Protein AF-A0A0H5QTX7-F1 (afdb_monomer_lite)

Sequence (140 aa):
DDFHLTSAMNQEQIERRQWRMSKLSPYAANIAIHLYRCDKNQRAYIGIFHNEQMIKLPFCGNSWLCSLTSFEKYIAKVHQPCDHQRLCLLNTMGEAKASVRISEKGFIGFCVFSAFMLVGILVLCLWRARFRERTKTLAS

InterPro domains:
  IPR029033 Histidine phosphatase superfamily [G3DSA:3.40.50.1240] (1-87)
  IPR029033 Histidine phosphatase superfamily [SSF53254] (13-92)

Structure (mmCIF, N/CA/C/O backbone):
data_AF-A0A0H5QTX7-F1
#
_entry.id   AF-A0A0H5QTX7-F1
#
loop_
_atom_site.group_PDB
_atom_site.id
_atom_site.type_symbol
_atom_site.label_atom_id
_atom_site.label_alt_id
_atom_site.label_comp_id
_atom_site.label_asym_id
_atom_site.label_entity_id
_atom_site.label_seq_id
_atom_site.pdbx_PDB_ins_code
_atom_site.Cartn_x
_atom_site.Cartn_y
_atom_site.Cartn_z
_atom_site.occupancy
_atom_site.B_iso_or_equiv
_atom_site.auth_seq_id
_atom_site.auth_comp_id
_atom_site.auth_asym_id
_atom_site.auth_atom_id
_atom_site.pdbx_PDB_model_num
ATOM 1 N N . ASP A 1 1 ? 15.957 5.238 -13.683 1.00 52.66 1 ASP A N 1
ATOM 2 C CA . ASP A 1 1 ? 16.906 4.137 -13.934 1.00 52.66 1 ASP A CA 1
ATOM 3 C C . ASP A 1 1 ? 17.256 4.180 -15.417 1.00 52.66 1 ASP A C 1
ATOM 5 O O . ASP A 1 1 ? 16.433 4.632 -16.197 1.00 52.66 1 ASP A O 1
ATOM 9 N N . ASP A 1 2 ? 18.457 3.760 -15.814 1.00 65.12 2 ASP A N 1
ATOM 10 C CA . ASP A 1 2 ? 18.878 3.735 -17.235 1.00 65.12 2 ASP A CA 1
ATOM 11 C C . ASP A 1 2 ? 18.536 2.392 -17.910 1.00 65.12 2 ASP A C 1
ATOM 13 O O . ASP A 1 2 ? 19.232 1.901 -18.802 1.00 65.12 2 ASP A O 1
ATOM 17 N N . PHE A 1 3 ? 17.482 1.721 -17.440 1.00 70.62 3 PHE A N 1
ATOM 18 C CA . PHE A 1 3 ? 17.155 0.374 -17.887 1.00 70.62 3 PHE A CA 1
ATOM 19 C C . PHE A 1 3 ? 16.268 0.400 -19.139 1.00 70.62 3 PHE A C 1
ATOM 21 O O . PHE A 1 3 ? 15.052 0.567 -19.060 1.00 70.62 3 PHE A O 1
ATOM 28 N N . HIS A 1 4 ? 16.871 0.192 -20.311 1.00 78.31 4 HIS A N 1
ATOM 29 C CA . HIS A 1 4 ? 16.151 0.162 -21.586 1.00 78.31 4 HIS A CA 1
ATOM 30 C C . HIS A 1 4 ? 15.658 -1.244 -21.942 1.00 78.31 4 HIS A C 1
ATOM 32 O O . HIS A 1 4 ? 16.439 -2.179 -22.116 1.00 78.31 4 HIS A O 1
ATOM 38 N N . LEU A 1 5 ? 14.340 -1.381 -22.104 1.00 80.12 5 LEU A N 1
ATOM 39 C CA . LEU A 1 5 ? 13.710 -2.604 -22.596 1.00 80.12 5 LEU A CA 1
ATOM 40 C C . LEU A 1 5 ? 13.882 -2.694 -24.118 1.00 80.12 5 LEU A C 1
ATOM 42 O O . LEU A 1 5 ? 13.168 -2.026 -24.861 1.00 80.12 5 LEU A O 1
ATOM 46 N N . THR A 1 6 ? 14.814 -3.524 -24.585 1.00 85.31 6 THR A N 1
ATOM 47 C CA . THR A 1 6 ? 15.031 -3.781 -26.018 1.00 85.31 6 THR A CA 1
ATOM 48 C C . THR A 1 6 ? 14.743 -5.242 -26.366 1.00 85.31 6 THR A C 1
ATOM 50 O O . THR A 1 6 ? 14.764 -6.127 -25.507 1.00 85.31 6 THR A O 1
ATOM 53 N N . SER A 1 7 ? 14.464 -5.517 -27.642 1.00 83.25 7 SER A N 1
ATOM 54 C CA . SER A 1 7 ? 14.262 -6.885 -28.142 1.00 83.25 7 SER A CA 1
ATOM 55 C C . SER A 1 7 ? 15.548 -7.722 -28.152 1.00 83.25 7 SER A C 1
ATOM 57 O O . SER A 1 7 ? 15.473 -8.943 -28.218 1.00 83.25 7 SER A O 1
ATOM 59 N N . ALA A 1 8 ? 16.716 -7.080 -28.059 1.00 90.06 8 ALA A N 1
ATOM 60 C CA . ALA A 1 8 ? 18.034 -7.711 -28.130 1.00 90.06 8 ALA A CA 1
ATOM 61 C C . ALA A 1 8 ? 18.615 -8.109 -26.757 1.00 90.06 8 ALA A C 1
ATOM 63 O O . ALA A 1 8 ? 19.806 -8.395 -26.648 1.00 90.06 8 ALA A O 1
ATOM 64 N N . MET A 1 9 ? 17.812 -8.085 -25.690 1.00 87.81 9 MET A N 1
ATOM 65 C CA . MET A 1 9 ? 18.304 -8.357 -24.338 1.00 87.81 9 MET A CA 1
ATOM 66 C C . MET A 1 9 ? 18.657 -9.829 -24.138 1.00 87.81 9 MET A C 1
ATOM 68 O O . MET A 1 9 ? 17.894 -10.720 -24.507 1.00 87.81 9 MET A O 1
ATOM 72 N N . ASN A 1 10 ? 19.788 -10.077 -23.479 1.00 90.88 10 ASN A N 1
ATOM 73 C CA . ASN A 1 10 ? 20.191 -11.424 -23.091 1.00 90.88 10 ASN A CA 1
ATOM 74 C C . ASN A 1 10 ? 19.465 -11.892 -21.809 1.00 90.88 10 ASN A C 1
ATOM 76 O O . ASN A 1 10 ? 18.813 -11.108 -21.111 1.00 90.88 10 ASN A O 1
ATOM 80 N N . GLN A 1 11 ? 19.590 -13.181 -21.483 1.00 89.44 11 GLN A N 1
ATOM 81 C CA . GLN A 1 11 ? 18.891 -13.790 -20.345 1.00 89.44 11 GLN A CA 1
ATOM 82 C C . GLN A 1 11 ? 19.255 -13.140 -18.998 1.00 89.44 11 GLN A C 1
ATOM 84 O O . GLN A 1 11 ? 18.377 -12.837 -18.195 1.00 89.44 11 GLN A O 1
ATOM 89 N N . GLU A 1 12 ? 20.533 -12.834 -18.774 1.00 90.06 12 GLU A N 1
ATOM 90 C CA . GLU A 1 12 ? 21.011 -12.214 -17.531 1.00 90.06 12 GLU A CA 1
ATOM 91 C C . GLU A 1 12 ? 20.449 -10.788 -17.349 1.00 90.06 12 GLU A C 1
ATOM 93 O O . GLU A 1 12 ? 20.091 -10.361 -16.250 1.00 90.06 12 GLU A O 1
ATOM 98 N N . GLN A 1 13 ? 20.330 -10.027 -18.441 1.00 87.38 13 GLN A N 1
ATOM 99 C CA . GLN A 1 13 ? 19.677 -8.718 -18.448 1.00 87.38 13 GLN A CA 1
ATOM 100 C C . GLN A 1 13 ? 18.168 -8.841 -18.216 1.00 87.38 13 GLN A C 1
ATOM 102 O O . GLN A 1 13 ? 17.586 -7.985 -17.551 1.00 87.38 13 GLN A O 1
ATOM 107 N N . ILE A 1 14 ? 17.518 -9.884 -18.743 1.00 86.56 14 ILE A N 1
ATOM 108 C CA . ILE A 1 14 ? 16.100 -10.166 -18.479 1.00 86.56 14 ILE A CA 1
ATOM 109 C C . ILE A 1 14 ? 15.865 -10.446 -16.990 1.00 86.56 14 ILE A C 1
ATOM 111 O O . ILE A 1 14 ? 14.907 -9.936 -16.407 1.00 86.56 14 ILE A O 1
ATOM 115 N N . GLU A 1 15 ? 16.748 -11.217 -16.363 1.00 87.00 15 GLU A N 1
ATOM 116 C CA . GLU A 1 15 ? 16.613 -11.637 -14.968 1.00 87.00 15 GLU A CA 1
ATOM 117 C C . GLU A 1 15 ? 16.894 -10.518 -13.962 1.00 87.00 15 GLU A C 1
ATOM 119 O O . GLU A 1 15 ? 16.225 -10.452 -12.930 1.00 87.00 15 GLU A O 1
ATOM 124 N N . ARG A 1 16 ? 17.806 -9.589 -14.279 1.00 87.75 16 ARG A N 1
ATOM 125 C CA . ARG A 1 16 ? 18.151 -8.442 -13.414 1.00 87.75 16 ARG A CA 1
ATOM 126 C C . ARG A 1 16 ? 17.095 -7.327 -13.371 1.00 87.75 16 ARG A C 1
ATOM 128 O O . ARG A 1 16 ? 17.236 -6.377 -12.597 1.00 87.75 16 ARG A O 1
ATOM 135 N N . ARG A 1 17 ? 16.022 -7.440 -14.162 1.00 85.69 17 ARG A N 1
ATOM 136 C CA . ARG A 1 17 ? 14.896 -6.492 -14.180 1.00 85.69 17 ARG A CA 1
ATOM 137 C C . ARG A 1 17 ? 14.235 -6.399 -12.810 1.00 85.69 17 ARG A C 1
ATOM 139 O O . ARG A 1 17 ? 13.657 -7.375 -12.333 1.00 85.69 17 ARG A O 1
ATOM 146 N N . GLN A 1 18 ? 14.232 -5.201 -12.231 1.00 85.25 18 GLN A N 1
ATOM 147 C CA . GLN A 1 18 ? 13.470 -4.927 -11.009 1.00 85.25 18 GLN A CA 1
ATOM 148 C C . GLN A 1 18 ? 11.961 -4.931 -11.288 1.00 85.25 18 GLN A C 1
ATOM 150 O O . GLN A 1 18 ? 11.174 -5.432 -10.489 1.00 85.25 18 GLN A O 1
ATOM 155 N N . TRP A 1 19 ? 11.557 -4.434 -12.462 1.00 86.69 19 TRP A N 1
ATOM 156 C CA . TRP A 1 19 ? 10.160 -4.380 -12.876 1.00 86.69 19 TRP A CA 1
ATOM 157 C C . TRP A 1 19 ? 9.791 -5.549 -13.794 1.00 86.69 19 TRP A C 1
ATOM 159 O O . TRP A 1 19 ? 10.314 -5.687 -14.902 1.00 86.69 19 TRP A O 1
ATOM 169 N N . ARG A 1 20 ? 8.872 -6.408 -13.337 1.00 88.00 20 ARG A N 1
ATOM 170 C CA . ARG A 1 20 ? 8.422 -7.606 -14.066 1.00 88.00 20 ARG A CA 1
ATOM 171 C C . ARG A 1 20 ? 6.898 -7.658 -14.115 1.00 88.00 20 ARG A C 1
ATOM 173 O O . ARG A 1 20 ? 6.264 -8.134 -13.176 1.00 88.00 20 ARG A O 1
ATOM 180 N N . MET A 1 21 ? 6.319 -7.226 -15.237 1.00 88.44 21 MET A N 1
ATOM 181 C CA . MET A 1 21 ? 4.860 -7.161 -15.417 1.00 88.44 21 MET A CA 1
ATOM 182 C C . MET A 1 21 ? 4.162 -8.507 -15.219 1.00 88.44 21 MET A C 1
ATOM 184 O O . MET A 1 21 ? 3.113 -8.548 -14.593 1.00 88.44 21 MET A O 1
ATOM 188 N N . SER A 1 22 ? 4.771 -9.614 -15.653 1.00 89.12 22 SER A N 1
ATOM 189 C CA . SER A 1 22 ? 4.207 -10.958 -15.456 1.00 89.12 22 SER A CA 1
ATOM 190 C C . SER A 1 22 ? 4.074 -11.372 -13.989 1.00 89.12 22 SER A C 1
ATOM 192 O O . SER A 1 22 ? 3.290 -12.262 -13.682 1.00 89.12 22 SER A O 1
ATOM 194 N N . LYS A 1 23 ? 4.828 -10.739 -13.081 1.00 89.94 23 LYS A N 1
ATOM 195 C CA . LYS A 1 23 ? 4.678 -10.921 -11.634 1.00 89.94 23 LYS A CA 1
ATOM 196 C C . LYS A 1 23 ? 3.731 -9.886 -11.042 1.00 89.94 23 LYS A C 1
ATOM 198 O O . LYS A 1 23 ? 2.898 -10.241 -10.222 1.00 89.94 23 LYS A O 1
ATOM 203 N N . LEU A 1 24 ? 3.860 -8.625 -11.453 1.00 91.56 24 LEU A N 1
ATOM 204 C CA . LEU A 1 24 ? 3.107 -7.516 -10.871 1.00 91.56 24 LEU A CA 1
ATOM 205 C C . LEU A 1 24 ? 1.631 -7.497 -11.284 1.00 91.56 24 LEU A C 1
ATOM 207 O O . LEU A 1 24 ? 0.763 -7.261 -10.455 1.00 91.56 24 LEU A O 1
ATOM 211 N N . SER A 1 25 ? 1.340 -7.722 -12.559 1.00 95.31 25 SER A N 1
ATOM 212 C CA . SER A 1 25 ? -0.017 -7.666 -13.097 1.00 95.31 25 SER A CA 1
ATOM 213 C C . SER A 1 25 ? -0.246 -8.798 -14.105 1.00 95.31 25 SER A C 1
ATOM 215 O O . SER A 1 25 ? -0.432 -8.546 -15.296 1.00 95.31 25 SER A O 1
ATOM 217 N N . PRO A 1 26 ? -0.179 -10.072 -13.667 1.00 94.69 26 PRO A N 1
ATOM 218 C CA . PRO A 1 26 ? -0.740 -11.171 -14.445 1.00 94.69 26 PRO A CA 1
ATOM 219 C C . PRO A 1 26 ? -2.260 -11.009 -14.627 1.00 94.69 26 PRO A C 1
ATOM 221 O O . PRO A 1 26 ? -2.906 -10.168 -13.998 1.00 94.69 26 PRO A O 1
ATOM 224 N N . TYR A 1 27 ? -2.860 -11.845 -15.476 1.00 95.12 27 TYR A N 1
ATOM 225 C CA . TYR A 1 27 ? -4.319 -11.924 -15.548 1.00 95.12 27 TYR A CA 1
ATOM 226 C C . TYR A 1 27 ? -4.905 -12.269 -14.174 1.00 95.12 27 TYR A C 1
ATOM 228 O O . TYR A 1 27 ? -4.366 -13.118 -13.469 1.00 95.12 27 TYR A O 1
ATOM 236 N N . ALA A 1 28 ? -5.999 -11.591 -13.813 1.00 94.69 28 ALA A N 1
ATOM 237 C CA . ALA A 1 28 ? -6.630 -11.673 -12.493 1.00 94.69 28 ALA A CA 1
ATOM 238 C C . ALA A 1 28 ? -5.726 -11.268 -11.307 1.00 94.69 28 ALA A C 1
ATOM 240 O O . ALA A 1 28 ? -6.015 -11.625 -10.165 1.00 94.69 28 ALA A O 1
ATOM 241 N N . ALA A 1 29 ? -4.669 -10.484 -11.554 1.00 96.62 29 ALA A N 1
ATOM 242 C CA . ALA A 1 29 ? -3.896 -9.878 -10.479 1.00 96.62 29 ALA A CA 1
ATOM 243 C C . ALA A 1 29 ? -4.769 -9.001 -9.582 1.00 96.62 29 ALA A C 1
ATOM 245 O O . ALA A 1 29 ? -5.657 -8.286 -10.055 1.00 96.62 29 ALA A O 1
ATOM 246 N N . ASN A 1 30 ? -4.465 -9.010 -8.291 1.00 96.06 30 ASN A N 1
ATOM 247 C CA . ASN A 1 30 ? -5.170 -8.205 -7.310 1.00 96.06 30 ASN A CA 1
ATOM 248 C C . ASN A 1 30 ? -4.219 -7.641 -6.259 1.00 96.06 30 ASN A C 1
ATOM 250 O O . ASN A 1 30 ? -3.102 -8.119 -6.042 1.00 96.06 30 ASN A O 1
ATOM 254 N N . ILE A 1 31 ? -4.692 -6.579 -5.618 1.00 96.94 31 ILE A N 1
ATOM 255 C CA . ILE A 1 31 ? -4.057 -5.977 -4.458 1.00 96.94 31 ILE A CA 1
ATOM 256 C C . ILE A 1 31 ? -5.140 -5.851 -3.396 1.00 96.94 31 ILE A C 1
ATOM 258 O O . ILE A 1 31 ? -6.177 -5.236 -3.643 1.00 96.94 31 ILE A O 1
ATOM 262 N N . ALA A 1 32 ? -4.892 -6.413 -2.219 1.00 97.50 32 ALA A N 1
ATOM 263 C CA . ALA A 1 32 ? -5.770 -6.267 -1.068 1.00 97.50 32 ALA A CA 1
ATOM 264 C C . ALA A 1 32 ? -5.035 -5.535 0.055 1.00 97.50 32 ALA A C 1
ATOM 266 O O . ALA A 1 32 ? -3.883 -5.831 0.370 1.00 97.50 32 ALA A O 1
ATOM 267 N N . ILE A 1 33 ? -5.708 -4.565 0.669 1.00 96.94 33 ILE A N 1
ATOM 268 C CA . ILE A 1 33 ? -5.189 -3.812 1.811 1.00 96.94 33 ILE A CA 1
ATOM 269 C C . ILE A 1 33 ? -6.065 -4.164 3.005 1.00 96.94 33 ILE A C 1
ATOM 271 O O . ILE A 1 33 ? -7.255 -3.858 3.025 1.00 96.94 33 ILE A O 1
ATOM 275 N N . HIS A 1 34 ? -5.484 -4.847 3.984 1.00 96.88 34 HIS A N 1
ATOM 276 C CA . HIS A 1 34 ? -6.185 -5.302 5.176 1.00 96.88 34 HIS A CA 1
ATOM 277 C C . HIS A 1 34 ? -5.872 -4.385 6.350 1.00 96.88 34 HIS A C 1
ATOM 279 O O . HIS A 1 34 ? -4.707 -4.105 6.636 1.00 96.88 34 HIS A O 1
ATOM 285 N N . LEU A 1 35 ? -6.919 -3.966 7.059 1.00 96.81 35 LEU A N 1
ATOM 286 C CA . LEU A 1 35 ? -6.814 -3.247 8.322 1.00 96.81 35 LEU A CA 1
ATOM 287 C C . LEU A 1 35 ? -7.061 -4.217 9.481 1.00 96.81 35 LEU A C 1
ATOM 289 O O . LEU A 1 35 ? -8.165 -4.726 9.661 1.00 96.81 35 LEU A O 1
ATOM 293 N N . TYR A 1 36 ? -6.031 -4.448 10.282 1.00 95.38 36 TYR A N 1
ATOM 294 C CA . TYR A 1 36 ? -6.048 -5.304 11.457 1.00 95.38 36 TYR A CA 1
ATOM 295 C C . TYR A 1 36 ? -6.218 -4.479 12.727 1.00 95.38 36 TYR A C 1
ATOM 297 O O . TYR A 1 36 ? -5.538 -3.473 12.931 1.00 95.38 36 TYR A O 1
ATOM 305 N N . ARG A 1 37 ? -7.099 -4.939 13.613 1.00 94.81 37 ARG A N 1
ATOM 306 C CA . ARG A 1 37 ? -7.273 -4.404 14.964 1.00 94.81 37 ARG A CA 1
ATOM 307 C C . ARG A 1 37 ? -7.856 -5.503 15.850 1.00 94.81 37 ARG A C 1
ATOM 309 O O . ARG A 1 37 ? -8.926 -6.004 15.520 1.00 94.81 37 ARG A O 1
ATOM 316 N N . CYS A 1 38 ? -7.179 -5.870 16.941 1.00 88.31 38 CYS A N 1
ATOM 317 C CA . CYS A 1 38 ? -7.677 -6.930 17.827 1.00 88.31 38 CYS A CA 1
ATOM 318 C C . CYS A 1 38 ? -8.856 -6.436 18.679 1.00 88.31 38 CYS A C 1
ATOM 320 O O . CYS A 1 38 ? -9.897 -7.076 18.693 1.00 88.31 38 CYS A O 1
ATOM 322 N N . ASP A 1 39 ? -8.730 -5.251 19.288 1.00 92.31 39 ASP A N 1
ATOM 323 C CA . ASP A 1 39 ? -9.798 -4.600 20.061 1.00 92.31 39 ASP A CA 1
ATOM 324 C C . ASP A 1 39 ? -9.993 -3.142 19.637 1.00 92.31 39 ASP A C 1
ATOM 326 O O . ASP A 1 39 ? -9.059 -2.489 19.172 1.00 92.31 39 ASP A O 1
ATOM 330 N N . LYS A 1 40 ? -11.186 -2.572 19.863 1.00 83.75 40 LYS A N 1
ATOM 331 C CA . LYS A 1 40 ? -11.510 -1.183 19.467 1.00 83.75 40 LYS A CA 1
ATOM 332 C C . LYS A 1 40 ? -10.525 -0.135 20.003 1.00 83.75 40 LYS A C 1
ATOM 334 O O . LYS A 1 40 ? -10.270 0.840 19.299 1.00 83.75 40 LYS A O 1
ATOM 339 N N . ASN A 1 41 ? -9.964 -0.362 21.191 1.00 85.00 41 ASN A N 1
ATOM 340 C CA . ASN A 1 41 ? -9.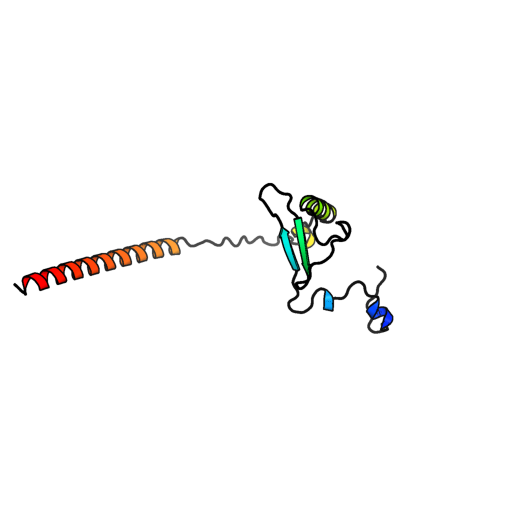037 0.554 21.864 1.00 85.00 41 ASN A CA 1
ATOM 341 C C . ASN A 1 41 ? -7.559 0.276 21.546 1.00 85.00 41 ASN A C 1
ATOM 343 O O . ASN A 1 41 ? -6.680 0.975 22.046 1.00 85.00 41 ASN A O 1
ATOM 347 N N . GLN A 1 42 ? -7.266 -0.748 20.744 1.00 88.75 42 GLN A N 1
ATOM 348 C CA . GLN A 1 42 ? -5.903 -1.086 20.360 1.00 88.75 42 GLN A CA 1
ATOM 349 C C . GLN A 1 42 ? -5.487 -0.397 19.060 1.00 88.75 42 GLN A C 1
ATOM 351 O O . GLN A 1 42 ? -6.310 0.025 18.243 1.00 88.75 42 GLN A O 1
ATOM 356 N N . ARG A 1 43 ? -4.168 -0.301 18.869 1.00 91.50 43 ARG A N 1
ATOM 357 C CA . ARG A 1 43 ? -3.569 0.268 17.660 1.00 91.50 43 ARG A CA 1
ATOM 358 C C . ARG A 1 43 ? -3.951 -0.570 16.444 1.00 91.50 43 ARG A C 1
ATOM 360 O O . ARG A 1 43 ? -3.891 -1.796 16.485 1.00 91.50 43 ARG A O 1
ATOM 367 N N . ALA A 1 44 ? -4.319 0.113 15.366 1.00 95.69 44 ALA A N 1
ATOM 368 C CA . ALA A 1 44 ? -4.601 -0.525 14.094 1.00 95.69 44 ALA A CA 1
ATOM 369 C C . ALA A 1 44 ? -3.318 -0.700 13.272 1.00 95.69 44 ALA A C 1
ATOM 371 O O . ALA A 1 44 ? -2.417 0.148 13.297 1.00 95.69 44 ALA A O 1
ATOM 372 N N . TYR A 1 45 ? -3.266 -1.794 12.523 1.00 96.56 45 TYR A N 1
ATOM 373 C CA . TYR A 1 45 ? -2.158 -2.155 11.650 1.00 96.56 45 TYR A CA 1
ATOM 374 C C . TYR A 1 45 ? -2.664 -2.424 10.238 1.00 96.56 45 TYR A C 1
ATOM 376 O O . TYR A 1 45 ? -3.769 -2.920 10.054 1.00 96.56 45 TYR A O 1
ATOM 384 N N . ILE A 1 46 ? -1.848 -2.123 9.238 1.00 97.38 46 ILE A N 1
ATOM 385 C CA . ILE A 1 46 ? -2.110 -2.410 7.833 1.00 97.38 46 ILE A CA 1
ATOM 386 C C . ILE A 1 46 ? -1.191 -3.535 7.371 1.00 97.38 46 ILE A C 1
ATOM 388 O O . ILE A 1 46 ? 0.013 -3.500 7.629 1.00 97.38 46 ILE A O 1
ATOM 392 N N . GLY A 1 47 ? -1.765 -4.498 6.655 1.00 96.94 47 GLY A N 1
ATOM 393 C CA . GLY A 1 47 ? -1.040 -5.453 5.822 1.00 96.94 47 GLY A CA 1
ATOM 394 C C . GLY A 1 47 ? -1.478 -5.309 4.369 1.00 96.94 47 GLY A C 1
ATOM 395 O O . GLY A 1 47 ? -2.649 -5.043 4.098 1.00 96.94 47 GLY A O 1
ATOM 396 N N . ILE A 1 48 ? -0.542 -5.469 3.437 1.00 97.50 48 ILE A N 1
ATOM 397 C CA . ILE A 1 48 ? -0.824 -5.417 1.999 1.00 97.50 48 ILE A CA 1
ATOM 398 C C . ILE A 1 48 ? -0.554 -6.791 1.406 1.00 97.50 48 ILE A C 1
ATOM 400 O O . ILE A 1 48 ? 0.476 -7.403 1.688 1.00 97.50 48 ILE A O 1
ATOM 404 N N . PHE A 1 49 ? -1.483 -7.243 0.578 1.00 97.38 49 PHE A N 1
ATOM 405 C CA . PHE A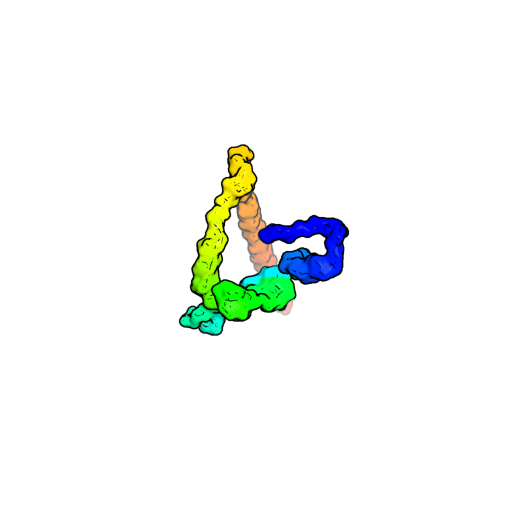 1 49 ? -1.394 -8.462 -0.200 1.00 97.38 49 PHE A CA 1
ATOM 406 C C . PHE A 1 49 ? -1.338 -8.104 -1.675 1.00 97.38 49 PHE A C 1
ATOM 408 O O . PHE A 1 49 ? -2.086 -7.248 -2.146 1.00 97.38 49 PHE A O 1
ATOM 415 N N . HIS A 1 50 ? -0.460 -8.778 -2.395 1.00 96.81 50 HIS A N 1
ATOM 416 C CA . HIS A 1 50 ? -0.344 -8.720 -3.839 1.00 96.81 50 HIS A CA 1
ATOM 417 C C . HIS A 1 50 ? -0.452 -10.148 -4.360 1.00 96.81 50 HIS A C 1
ATOM 419 O O . HIS A 1 50 ? 0.339 -11.000 -3.957 1.00 96.81 50 HIS A O 1
ATOM 425 N N . ASN A 1 51 ? -1.458 -10.415 -5.196 1.00 96.06 51 ASN A N 1
ATOM 426 C CA . ASN A 1 51 ? -1.796 -11.763 -5.666 1.00 96.06 51 ASN A CA 1
ATOM 427 C C . ASN A 1 51 ? -1.857 -12.772 -4.504 1.00 96.06 51 ASN A C 1
ATOM 429 O O . ASN A 1 51 ? -1.083 -13.730 -4.456 1.00 96.06 51 ASN A O 1
ATOM 433 N N . GLU A 1 52 ? -2.713 -12.481 -3.514 1.00 96.06 52 GLU A N 1
ATOM 434 C CA . GLU A 1 52 ? -2.945 -13.312 -2.318 1.00 96.06 52 GLU A CA 1
ATOM 435 C C . GLU A 1 52 ? -1.723 -13.518 -1.405 1.00 96.06 52 GLU A C 1
ATOM 437 O O . GLU A 1 52 ? -1.827 -14.151 -0.352 1.00 96.06 52 GLU A O 1
ATOM 442 N N . GLN A 1 53 ? -0.568 -12.951 -1.745 1.00 95.81 53 GLN A N 1
ATOM 443 C CA . GLN A 1 53 ? 0.647 -13.038 -0.951 1.00 95.81 53 GLN A CA 1
ATOM 444 C C . GLN A 1 53 ? 0.861 -11.730 -0.209 1.00 95.81 53 GLN A C 1
ATOM 446 O O . GLN A 1 53 ? 0.935 -10.659 -0.810 1.00 95.81 53 GLN A O 1
ATOM 451 N N . MET A 1 54 ? 0.975 -11.806 1.117 1.00 96.81 54 MET A N 1
ATOM 452 C CA . MET A 1 54 ? 1.365 -10.643 1.908 1.00 96.81 54 MET A CA 1
ATOM 453 C C . MET A 1 54 ? 2.747 -10.169 1.440 1.00 96.81 54 MET A C 1
ATOM 455 O O . MET A 1 54 ? 3.590 -11.002 1.111 1.00 96.81 54 MET A O 1
ATOM 459 N N . ILE A 1 55 ? 2.982 -8.856 1.400 1.00 96.31 55 ILE A N 1
ATOM 460 C CA . ILE A 1 55 ? 4.265 -8.259 1.001 1.00 96.31 55 ILE A CA 1
ATOM 461 C C . ILE A 1 55 ? 4.909 -7.500 2.164 1.00 96.31 55 ILE A C 1
ATOM 463 O O . ILE A 1 55 ? 4.226 -6.915 3.005 1.00 96.31 55 ILE A O 1
ATOM 467 N N . LYS A 1 56 ? 6.245 -7.498 2.217 1.00 96.44 56 LYS A N 1
ATOM 468 C CA . LYS A 1 56 ? 6.994 -6.690 3.188 1.00 96.44 56 LYS A CA 1
ATOM 469 C C . LYS A 1 56 ? 6.980 -5.230 2.760 1.00 96.44 56 LYS A C 1
ATOM 471 O O . LYS A 1 56 ? 7.252 -4.919 1.603 1.00 96.44 56 LYS A O 1
ATOM 476 N N . LEU A 1 57 ? 6.713 -4.338 3.706 1.00 94.75 57 LEU A N 1
ATOM 477 C CA . LEU A 1 57 ? 6.620 -2.903 3.473 1.00 94.75 57 LEU A CA 1
ATOM 478 C C . LEU A 1 57 ? 7.983 -2.247 3.746 1.00 94.75 57 LEU A C 1
ATOM 480 O O . LEU A 1 57 ? 8.378 -2.120 4.911 1.00 94.75 57 LEU A O 1
ATOM 484 N N . PRO A 1 58 ? 8.720 -1.802 2.710 1.00 92.19 58 PRO A N 1
ATOM 485 C CA . PRO A 1 58 ? 10.079 -1.289 2.889 1.00 92.19 58 PRO A CA 1
ATOM 486 C C . PRO A 1 58 ? 10.117 0.000 3.714 1.00 92.19 58 PRO A C 1
ATOM 488 O O . PRO A 1 58 ? 11.007 0.190 4.539 1.00 92.19 58 PRO A O 1
ATOM 491 N N . PHE A 1 59 ? 9.093 0.846 3.588 1.00 90.56 59 PHE A N 1
ATOM 492 C CA . PHE A 1 59 ? 8.938 2.067 4.385 1.00 90.56 59 PHE A CA 1
ATOM 493 C C . PHE A 1 59 ? 8.569 1.809 5.855 1.00 90.56 59 PHE A C 1
ATOM 495 O O . PHE A 1 59 ? 8.510 2.748 6.646 1.00 90.56 59 PHE A O 1
ATOM 502 N N . CYS A 1 60 ? 8.328 0.550 6.228 1.00 93.81 60 CYS A N 1
ATOM 503 C CA . CYS A 1 60 ? 7.984 0.131 7.580 1.00 93.81 60 CYS A CA 1
ATOM 504 C C . CYS A 1 60 ? 8.983 -0.912 8.110 1.00 93.81 60 CYS A C 1
ATOM 506 O O . CYS A 1 60 ? 8.601 -1.934 8.675 1.00 93.81 60 CYS A O 1
ATOM 508 N N . GLY A 1 61 ? 10.279 -0.681 7.866 1.00 93.12 61 GLY A N 1
ATOM 509 C CA . GLY A 1 61 ? 11.361 -1.539 8.361 1.00 93.12 61 GLY A CA 1
ATOM 510 C C . GLY A 1 61 ? 11.356 -2.950 7.768 1.00 93.12 61 GLY A C 1
ATOM 511 O O . GLY A 1 61 ? 11.772 -3.889 8.438 1.00 93.12 61 GLY A O 1
ATOM 512 N N . ASN A 1 62 ? 10.854 -3.116 6.537 1.00 93.50 62 ASN A N 1
ATOM 513 C CA . ASN A 1 62 ? 10.644 -4.420 5.895 1.00 93.50 62 ASN A CA 1
ATOM 514 C C . ASN A 1 62 ? 9.729 -5.370 6.700 1.00 93.50 62 ASN A C 1
ATOM 516 O O . ASN A 1 62 ? 9.835 -6.592 6.578 1.00 93.50 62 ASN A O 1
ATOM 520 N N . SER A 1 63 ? 8.825 -4.819 7.513 1.00 95.38 63 SER A N 1
ATOM 521 C CA . SER A 1 63 ? 7.799 -5.581 8.229 1.00 95.38 63 SER A CA 1
ATOM 522 C C . SER A 1 63 ? 6.630 -5.948 7.310 1.00 95.38 63 SER A C 1
ATOM 524 O O . SER A 1 63 ? 6.305 -5.217 6.375 1.00 95.38 63 SER A O 1
ATOM 526 N N . TRP A 1 64 ? 5.967 -7.069 7.599 1.00 96.19 64 TRP A N 1
ATOM 527 C CA . TRP A 1 64 ? 4.722 -7.486 6.942 1.00 96.19 64 TRP A CA 1
ATOM 528 C C . TRP A 1 64 ? 3.511 -6.636 7.353 1.00 96.19 64 TRP A C 1
ATOM 530 O O . TRP A 1 64 ? 2.585 -6.434 6.571 1.00 96.19 64 TRP A O 1
ATOM 540 N N . LEU A 1 65 ? 3.531 -6.128 8.587 1.00 95.88 65 LEU A N 1
ATOM 541 C CA . LEU A 1 65 ? 2.500 -5.261 9.148 1.00 95.88 65 LEU A CA 1
ATOM 542 C C . LEU A 1 65 ? 3.100 -3.902 9.488 1.00 95.88 65 LEU A C 1
ATOM 544 O O . LEU A 1 65 ? 4.179 -3.821 10.080 1.00 95.88 65 LEU A O 1
ATOM 548 N N . CYS A 1 66 ? 2.375 -2.839 9.163 1.00 95.81 66 CYS A N 1
ATOM 549 C CA . CYS A 1 66 ? 2.744 -1.474 9.510 1.00 95.81 66 CYS A CA 1
ATOM 550 C C . CYS A 1 66 ? 1.686 -0.832 10.398 1.00 95.81 66 CYS A C 1
ATOM 552 O O . CYS A 1 66 ? 0.506 -1.121 10.245 1.00 95.81 66 CYS A O 1
ATOM 554 N N . SER A 1 67 ? 2.073 0.052 11.321 1.00 95.62 67 SER A N 1
ATOM 555 C CA . SER A 1 67 ? 1.066 0.817 12.065 1.00 95.62 67 SER A CA 1
ATOM 556 C C . SER A 1 67 ? 0.285 1.721 11.104 1.00 95.62 67 SER A C 1
ATOM 558 O O . SER A 1 67 ? 0.877 2.292 10.183 1.00 95.62 67 SER A O 1
ATOM 560 N N . LEU A 1 68 ? -1.025 1.869 11.321 1.00 95.62 68 LEU A N 1
ATOM 561 C CA . LEU A 1 68 ? -1.876 2.721 10.482 1.00 95.62 68 LEU A CA 1
ATOM 562 C C . LEU A 1 68 ? -1.317 4.151 10.385 1.00 95.62 68 LEU A C 1
ATOM 564 O O . LEU A 1 68 ? -1.169 4.685 9.293 1.00 95.62 68 LEU A O 1
ATOM 568 N N . THR A 1 69 ? -0.890 4.726 11.511 1.00 93.94 69 THR A N 1
ATOM 569 C CA . THR A 1 69 ? -0.322 6.081 11.567 1.00 93.94 69 THR A CA 1
ATOM 570 C C . THR A 1 69 ? 0.973 6.215 10.761 1.00 93.94 69 THR A C 1
ATOM 572 O O . THR A 1 69 ? 1.186 7.215 10.075 1.00 93.94 69 THR A O 1
ATOM 575 N N . SER A 1 70 ? 1.862 5.216 10.821 1.00 94.56 70 SER A N 1
ATOM 576 C CA . SER A 1 70 ? 3.091 5.210 10.015 1.00 94.56 70 SER A CA 1
ATOM 577 C C . SER A 1 70 ? 2.779 5.118 8.524 1.00 94.56 70 SER A C 1
ATOM 579 O O . SER A 1 70 ? 3.414 5.809 7.727 1.00 94.56 70 SER A O 1
ATOM 581 N N . PHE A 1 71 ? 1.800 4.289 8.160 1.00 94.75 71 PHE A N 1
ATOM 582 C CA . PHE A 1 71 ? 1.345 4.137 6.784 1.00 94.75 71 PHE A CA 1
ATOM 583 C C . PHE A 1 71 ? 0.752 5.442 6.241 1.00 94.75 71 PHE A C 1
ATOM 585 O O . PHE A 1 71 ? 1.213 5.926 5.213 1.00 94.75 71 PHE A O 1
ATOM 592 N N . GLU A 1 72 ? -0.187 6.064 6.955 1.00 94.00 72 GLU A N 1
ATOM 593 C CA . GLU A 1 72 ? -0.800 7.343 6.567 1.00 94.00 72 GLU A CA 1
ATOM 594 C C . GLU A 1 72 ? 0.245 8.444 6.392 1.00 94.00 72 GLU A C 1
ATOM 596 O O . GLU A 1 72 ? 0.246 9.150 5.385 1.00 94.00 72 GLU A O 1
ATOM 601 N N . LYS A 1 73 ? 1.195 8.550 7.330 1.00 93.94 73 LYS A N 1
ATOM 602 C CA . LYS A 1 73 ? 2.295 9.517 7.243 1.00 93.94 73 LYS A CA 1
ATOM 603 C C . LYS A 1 73 ? 3.171 9.279 6.014 1.00 93.94 73 LYS A C 1
ATOM 605 O O . LYS A 1 73 ? 3.607 10.238 5.378 1.00 93.94 73 LYS A O 1
ATOM 610 N N . TYR A 1 74 ? 3.456 8.018 5.691 1.00 93.31 74 TYR A N 1
ATOM 611 C CA . TYR A 1 74 ? 4.229 7.678 4.502 1.00 93.31 74 TYR A CA 1
ATOM 612 C C . TYR A 1 74 ? 3.462 8.027 3.225 1.00 93.31 74 TYR A C 1
ATOM 614 O O . TYR A 1 74 ? 4.009 8.731 2.380 1.00 93.31 74 TYR A O 1
ATOM 622 N N . ILE A 1 75 ? 2.196 7.612 3.117 1.00 92.00 75 ILE A N 1
ATOM 623 C CA . ILE A 1 75 ? 1.341 7.914 1.965 1.00 92.00 75 ILE A CA 1
ATOM 624 C C . ILE A 1 75 ? 1.202 9.421 1.775 1.00 92.00 75 ILE A C 1
ATOM 626 O O . ILE A 1 75 ? 1.425 9.895 0.671 1.00 92.00 75 ILE A O 1
ATOM 630 N N . ALA A 1 76 ? 0.954 10.193 2.834 1.00 91.25 76 ALA A N 1
ATOM 631 C CA . ALA A 1 76 ? 0.880 11.652 2.754 1.00 91.25 76 ALA A CA 1
ATOM 632 C C . ALA A 1 76 ? 2.182 12.298 2.245 1.00 91.25 76 ALA A C 1
ATOM 634 O O . ALA A 1 76 ? 2.140 13.338 1.596 1.00 91.25 76 ALA A O 1
ATOM 635 N N . LYS A 1 77 ? 3.342 11.684 2.519 1.00 90.88 77 LYS A N 1
ATOM 636 C CA . LYS A 1 77 ? 4.644 12.162 2.033 1.00 90.88 77 LYS A CA 1
ATOM 637 C C . LYS A 1 77 ? 4.873 11.844 0.553 1.00 90.88 77 LYS A C 1
ATOM 639 O O . LYS A 1 77 ? 5.480 12.653 -0.142 1.00 90.88 77 LYS A O 1
ATOM 644 N N . VAL A 1 78 ? 4.477 10.655 0.092 1.00 89.56 78 VAL A N 1
ATOM 645 C CA . VAL A 1 78 ? 4.731 10.209 -1.294 1.00 89.56 78 VAL A CA 1
ATOM 646 C C . VAL A 1 78 ? 3.617 10.588 -2.262 1.00 89.56 78 VAL A C 1
ATOM 648 O O . VAL A 1 78 ? 3.861 10.697 -3.461 1.00 89.56 78 VAL A O 1
ATOM 651 N N . HIS A 1 79 ? 2.407 10.806 -1.756 1.00 83.44 79 HIS A N 1
ATOM 652 C CA . HIS A 1 79 ? 1.281 11.270 -2.540 1.00 83.44 79 HIS A CA 1
ATOM 653 C C . HIS A 1 79 ? 1.516 12.734 -2.926 1.00 83.44 79 HIS A C 1
ATOM 655 O O . HIS A 1 79 ? 1.302 13.656 -2.140 1.00 83.44 79 HIS A O 1
ATOM 661 N N . GLN A 1 80 ? 1.957 12.951 -4.163 1.00 72.56 80 GLN A N 1
ATOM 662 C CA . GLN A 1 80 ? 1.887 14.267 -4.789 1.00 72.56 80 GLN A CA 1
ATOM 663 C C . GLN A 1 80 ? 0.416 14.673 -4.935 1.00 72.56 80 GLN A C 1
ATOM 665 O O . GLN A 1 80 ? -0.424 13.789 -5.106 1.00 72.56 80 GLN A O 1
ATOM 670 N N . PRO A 1 81 ? 0.071 15.973 -4.884 1.00 72.81 81 PRO A N 1
ATOM 671 C CA . PRO A 1 81 ? -1.295 16.414 -5.135 1.00 72.81 81 PRO A CA 1
ATOM 672 C C . PRO A 1 81 ? -1.757 15.907 -6.509 1.00 72.81 81 PRO A C 1
ATOM 674 O O . PRO A 1 81 ? -1.378 16.444 -7.548 1.00 72.81 81 PRO A O 1
ATOM 677 N N . CYS A 1 82 ? -2.562 14.842 -6.505 1.00 73.00 82 CYS A N 1
ATOM 678 C CA . CYS A 1 82 ? -3.250 14.335 -7.682 1.00 73.00 82 CYS A CA 1
ATOM 679 C C . CYS A 1 82 ? -4.432 15.256 -7.970 1.00 73.00 82 CYS A C 1
ATOM 681 O O . CYS A 1 82 ? -5.578 14.947 -7.652 1.00 73.00 82 CYS A O 1
ATOM 683 N N . ASP A 1 83 ? -4.144 16.411 -8.562 1.00 80.38 83 ASP A N 1
ATOM 684 C CA . ASP A 1 83 ? -5.172 17.195 -9.231 1.00 80.38 83 ASP A CA 1
ATOM 685 C C . ASP A 1 83 ? -5.542 16.463 -10.523 1.00 80.38 83 ASP A C 1
ATOM 687 O O . ASP A 1 83 ? -4.933 16.647 -11.578 1.00 80.38 83 ASP A O 1
ATOM 691 N N . HIS A 1 84 ? -6.517 15.564 -10.407 1.00 78.38 84 HIS A N 1
ATOM 692 C CA . HIS A 1 84 ? -6.998 14.758 -11.520 1.00 78.38 84 HIS A CA 1
ATOM 693 C C . HIS A 1 84 ? -7.497 15.633 -12.679 1.00 78.38 84 HIS A C 1
ATOM 695 O O . HIS A 1 84 ? -7.314 15.271 -13.837 1.00 78.38 84 HIS A O 1
ATOM 701 N N . GLN A 1 85 ? -8.096 16.796 -12.400 1.00 77.94 85 GLN A N 1
ATOM 702 C CA . GLN A 1 85 ? -8.593 17.693 -13.447 1.00 77.94 85 GLN A CA 1
ATOM 703 C C . GLN A 1 85 ? -7.436 18.288 -14.250 1.00 77.94 85 GLN A C 1
ATOM 705 O O . GLN A 1 85 ? -7.459 18.261 -15.483 1.00 77.94 85 GLN A O 1
ATOM 710 N N . ARG A 1 86 ? -6.390 18.742 -13.554 1.00 76.38 86 ARG A N 1
ATOM 711 C CA . ARG A 1 86 ? -5.161 19.234 -14.180 1.00 76.38 86 ARG A CA 1
ATOM 712 C C . ARG A 1 86 ? -4.399 18.136 -14.922 1.00 76.38 86 ARG A C 1
ATOM 714 O O . ARG A 1 86 ? -3.943 18.374 -16.036 1.00 76.38 86 ARG A O 1
ATOM 721 N N . LEU A 1 87 ? -4.244 16.954 -14.321 1.00 79.25 87 LEU A N 1
ATOM 722 C CA . LEU A 1 87 ? -3.496 15.833 -14.906 1.00 79.25 87 LEU A CA 1
ATOM 723 C C . LEU A 1 87 ? -4.189 15.251 -16.141 1.00 79.25 87 LEU A C 1
ATOM 725 O O . LEU A 1 87 ? -3.516 14.898 -17.106 1.00 79.25 87 LEU A O 1
ATOM 729 N N . CYS A 1 88 ? -5.520 15.177 -16.137 1.00 82.31 88 CYS A N 1
ATOM 730 C CA . CYS A 1 88 ? -6.286 14.641 -17.260 1.00 82.31 88 CYS A CA 1
ATOM 731 C C . CYS A 1 88 ? -6.606 15.678 -18.339 1.00 82.31 88 CYS A C 1
ATOM 733 O O . CYS A 1 88 ? -7.351 15.346 -19.258 1.00 82.31 88 CYS A O 1
ATOM 735 N N . LEU A 1 89 ? -6.079 16.909 -18.236 1.00 73.69 89 LEU A N 1
ATOM 736 C CA . LEU A 1 89 ? -6.416 18.017 -19.137 1.00 73.69 89 LEU A CA 1
ATOM 737 C C . LEU A 1 89 ? -7.926 18.082 -19.385 1.00 73.69 89 LEU A C 1
ATOM 739 O O . LEU A 1 89 ? -8.372 18.313 -20.512 1.00 73.69 89 LEU A O 1
ATOM 743 N N . LEU A 1 90 ? -8.718 17.854 -18.330 1.00 61.59 90 LEU A N 1
ATOM 744 C CA . LEU A 1 90 ? -10.150 18.092 -18.368 1.00 61.59 90 LEU A CA 1
ATOM 745 C C . LEU A 1 90 ? -10.329 19.608 -18.363 1.00 61.59 90 LEU A C 1
ATOM 747 O O . LEU A 1 90 ? -10.764 20.208 -17.385 1.00 61.59 90 LEU A O 1
ATOM 751 N N . ASN A 1 91 ? -9.978 20.238 -19.484 1.00 56.66 91 ASN A N 1
ATOM 752 C CA . ASN A 1 91 ? -10.641 21.447 -19.899 1.00 56.66 91 ASN A CA 1
ATOM 753 C C . ASN A 1 91 ? -12.112 21.080 -19.863 1.00 56.66 91 ASN A C 1
ATOM 755 O O . ASN A 1 91 ? -12.552 20.160 -20.553 1.00 56.66 91 ASN A O 1
ATOM 759 N N . THR A 1 92 ? -12.841 21.754 -18.995 1.00 57.78 92 THR A N 1
ATOM 760 C CA . THR A 1 92 ? -14.287 21.725 -18.885 1.00 57.78 92 THR A CA 1
ATOM 761 C C . THR A 1 92 ? -14.912 22.230 -20.190 1.00 57.78 92 THR A C 1
ATOM 763 O O . THR A 1 92 ? -15.605 23.239 -20.227 1.00 57.78 92 THR A O 1
ATOM 766 N N . MET A 1 93 ? -14.711 21.520 -21.300 1.00 53.06 93 MET A N 1
ATOM 767 C CA . MET A 1 93 ? -15.616 21.556 -22.436 1.00 53.06 93 MET A CA 1
ATOM 768 C C . MET A 1 93 ? -16.817 20.701 -22.041 1.00 53.06 93 MET A C 1
ATOM 770 O O . MET A 1 93 ? -16.932 19.534 -22.398 1.00 53.06 93 MET A O 1
ATOM 774 N N . GLY A 1 94 ? -17.676 21.301 -21.220 1.00 50.12 94 GLY A N 1
ATOM 775 C CA . GLY A 1 94 ? -18.967 20.748 -20.851 1.00 50.12 94 GLY A CA 1
ATOM 776 C C . GLY A 1 94 ? -18.916 19.769 -19.688 1.00 50.12 94 GLY A C 1
ATOM 777 O O . GLY A 1 94 ? -19.101 18.568 -19.865 1.00 50.12 94 GLY A O 1
ATOM 778 N N . GLU A 1 95 ? -18.890 20.304 -18.467 1.00 50.09 95 GLU A N 1
ATOM 779 C CA . GLU A 1 95 ? -19.783 19.753 -17.447 1.00 50.09 95 GLU A CA 1
ATOM 780 C C . GLU A 1 95 ? -21.233 19.920 -17.938 1.00 50.09 95 GLU A C 1
ATOM 782 O O . GLU A 1 95 ? -21.988 20.776 -17.477 1.00 50.09 95 GLU A O 1
ATOM 787 N N . ALA A 1 96 ? -21.665 19.084 -18.882 1.00 47.91 96 ALA A N 1
ATOM 788 C CA . ALA A 1 96 ? -23.057 18.701 -18.902 1.00 47.91 96 ALA A CA 1
ATOM 789 C C . ALA A 1 96 ? -23.234 17.875 -17.631 1.00 47.91 96 ALA A C 1
ATOM 791 O O . ALA A 1 96 ? -22.990 16.670 -17.616 1.00 47.91 96 ALA A O 1
ATOM 792 N N . LYS A 1 97 ? -23.603 18.543 -16.531 1.00 45.50 97 LYS A N 1
ATOM 793 C CA . LYS A 1 97 ? -24.221 17.873 -15.394 1.00 45.50 97 LYS A CA 1
ATOM 794 C C . LYS A 1 97 ? -25.338 17.023 -15.983 1.00 45.50 97 LYS A C 1
ATOM 796 O O . LYS A 1 97 ? -26.404 17.543 -16.313 1.00 45.50 97 LYS A O 1
ATOM 801 N N . ALA A 1 98 ? -25.104 15.723 -16.120 1.00 52.34 98 ALA A N 1
ATOM 802 C CA . ALA A 1 98 ? -26.177 14.765 -16.237 1.00 52.34 98 ALA A CA 1
ATOM 803 C C . ALA A 1 98 ? -26.884 14.793 -14.880 1.00 52.34 98 ALA A C 1
ATOM 805 O O . ALA A 1 98 ? -26.603 14.015 -13.974 1.00 52.34 98 ALA A O 1
ATOM 806 N N . SER A 1 99 ? -27.763 15.783 -14.717 1.00 49.91 99 SER A N 1
ATOM 807 C CA . SER A 1 99 ? -28.840 15.745 -13.751 1.00 49.91 99 SER A CA 1
ATOM 808 C C . SER A 1 99 ? -29.637 14.502 -14.104 1.00 49.91 99 SER A C 1
ATOM 810 O O . SER A 1 99 ? -30.476 14.510 -15.005 1.00 49.91 99 SER A O 1
ATOM 812 N N . VAL A 1 100 ? -29.334 13.402 -13.423 1.00 56.41 100 VAL A N 1
ATOM 813 C CA . VAL A 1 100 ? -30.260 12.286 -13.332 1.00 56.41 100 VAL A CA 1
ATOM 814 C C . VAL A 1 100 ? -31.478 12.854 -12.611 1.00 56.41 100 VAL A C 1
ATOM 816 O O . VAL A 1 100 ? -31.515 12.938 -11.385 1.00 56.41 100 VAL A O 1
ATOM 819 N N . ARG A 1 101 ? -32.464 13.330 -13.378 1.00 50.12 101 ARG A N 1
ATOM 820 C CA . ARG A 1 101 ? -33.801 13.576 -12.850 1.00 50.12 101 ARG A CA 1
ATOM 821 C C . ARG A 1 101 ? -34.363 12.207 -12.506 1.00 50.12 101 ARG A C 1
ATOM 823 O O . ARG A 1 101 ? -34.864 11.504 -13.382 1.00 50.12 101 ARG A O 1
ATOM 830 N N . ILE A 1 102 ? -34.255 11.815 -11.242 1.00 56.75 102 ILE A N 1
ATOM 831 C CA . ILE A 1 102 ? -35.074 10.733 -10.709 1.00 56.75 102 ILE A CA 1
ATOM 832 C C . ILE A 1 102 ? -36.517 11.187 -10.926 1.00 56.75 102 ILE A C 1
ATOM 834 O O . ILE A 1 102 ? -36.968 12.174 -10.351 1.00 56.75 102 ILE A O 1
ATOM 838 N N . SER A 1 103 ? -37.208 10.535 -11.857 1.00 54.78 103 SER A N 1
ATOM 839 C CA . SER A 1 103 ? -38.601 10.843 -12.141 1.00 54.78 103 SER A CA 1
ATOM 840 C C . SER A 1 103 ? -39.434 10.463 -10.918 1.00 54.78 103 SER A C 1
ATOM 842 O O . SER A 1 103 ? -39.570 9.280 -10.606 1.00 54.78 103 SER A O 1
ATOM 844 N N . GLU A 1 104 ? -40.035 11.451 -10.253 1.00 56.28 104 GLU A N 1
ATOM 845 C CA . GLU A 1 104 ? -40.984 11.254 -9.141 1.00 56.28 104 GLU A CA 1
ATOM 846 C C . GLU A 1 104 ? -42.169 10.342 -9.512 1.00 56.28 104 GLU A C 1
ATOM 848 O O . GLU A 1 104 ? -42.859 9.807 -8.643 1.00 56.28 104 GLU A O 1
ATOM 853 N N . LYS A 1 105 ? -42.384 10.089 -10.810 1.00 55.66 105 LYS A N 1
ATOM 854 C CA . LYS A 1 105 ? -43.451 9.218 -11.313 1.00 55.66 105 LYS A CA 1
ATOM 855 C C . LYS A 1 105 ? -43.286 7.747 -10.912 1.00 55.66 105 LYS A C 1
ATOM 857 O O . LYS A 1 105 ? -44.283 7.031 -10.878 1.00 55.66 105 LYS A O 1
ATOM 862 N N . GLY A 1 106 ? -42.075 7.296 -10.572 1.00 55.12 106 GLY A N 1
ATOM 863 C CA . GLY A 1 106 ? -41.844 5.924 -10.100 1.00 55.12 106 GLY A CA 1
ATOM 864 C C . GLY A 1 106 ? -42.371 5.663 -8.683 1.00 55.12 106 GLY A C 1
ATOM 865 O O . GLY A 1 106 ? -42.830 4.561 -8.387 1.00 55.12 106 GLY A O 1
ATOM 866 N N . PHE A 1 107 ? -42.362 6.681 -7.817 1.00 56.25 107 PHE A N 1
ATOM 867 C CA . PHE A 1 107 ? -42.707 6.526 -6.400 1.00 56.25 107 PHE A CA 1
ATOM 868 C C . PHE A 1 107 ? -44.226 6.480 -6.170 1.00 56.25 107 PHE A C 1
ATOM 870 O O . PHE A 1 107 ? -44.716 5.644 -5.413 1.00 56.25 107 PHE A O 1
ATOM 877 N N . ILE A 1 108 ? -44.989 7.302 -6.901 1.00 58.84 108 ILE A N 1
ATOM 878 C CA . ILE A 1 108 ? -46.462 7.303 -6.834 1.00 58.84 108 ILE A CA 1
ATOM 879 C C . ILE A 1 108 ? -47.024 5.957 -7.313 1.00 58.84 108 ILE A C 1
ATOM 881 O O . ILE A 1 108 ? -47.923 5.408 -6.679 1.00 58.84 108 ILE A O 1
ATOM 885 N N . GLY A 1 109 ? -46.461 5.386 -8.385 1.00 59.53 109 GLY A N 1
ATOM 886 C CA . GLY A 1 109 ? -46.879 4.075 -8.884 1.00 59.53 109 GLY A CA 1
ATOM 887 C C . GLY A 1 109 ? -46.738 2.983 -7.822 1.00 59.53 109 GLY A C 1
ATOM 888 O O . GLY A 1 109 ? -47.693 2.258 -7.551 1.00 59.53 109 GLY A O 1
ATOM 889 N N . PHE A 1 110 ? -45.584 2.910 -7.156 1.00 67.25 110 PHE A N 1
ATOM 890 C CA . PHE A 1 110 ? -45.309 1.874 -6.158 1.00 67.25 110 PHE A CA 1
ATOM 891 C C . PHE A 1 110 ? -46.252 1.941 -4.941 1.00 67.25 110 PHE A C 1
ATOM 893 O O . PHE A 1 11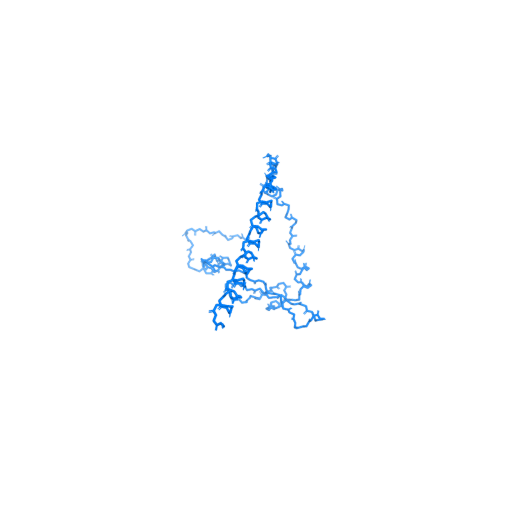0 ? -46.742 0.908 -4.483 1.00 67.25 110 PHE A O 1
ATOM 900 N N . CYS A 1 111 ? -46.568 3.147 -4.454 1.00 68.00 111 CYS A N 1
ATOM 901 C CA . CYS A 1 111 ? -47.504 3.342 -3.342 1.00 68.00 111 CYS A CA 1
ATOM 902 C C . CYS A 1 111 ? -48.956 2.996 -3.705 1.00 68.00 111 CYS A C 1
ATOM 904 O O . CYS A 1 111 ? -49.691 2.461 -2.876 1.00 6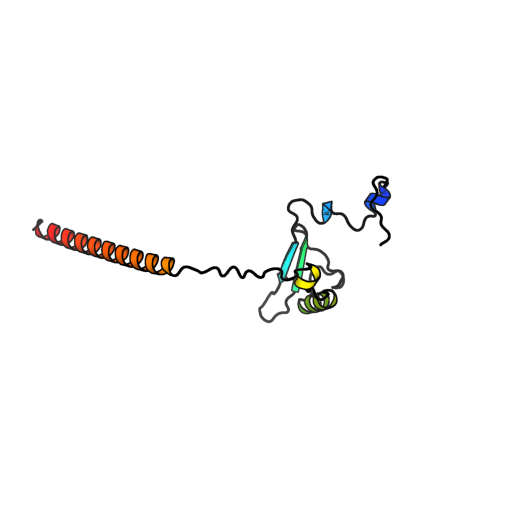8.00 111 CYS A O 1
ATOM 906 N N . VAL A 1 112 ? -49.381 3.272 -4.940 1.00 71.94 112 VAL A N 1
ATOM 907 C CA . VAL A 1 112 ? -50.740 2.938 -5.389 1.00 71.94 112 VAL A CA 1
ATOM 908 C C . VAL A 1 112 ? -50.894 1.421 -5.546 1.00 71.94 112 VAL A C 1
ATOM 910 O O . VAL A 1 112 ? -51.872 0.851 -5.063 1.00 71.94 112 VAL A O 1
ATOM 913 N N . PHE A 1 113 ? -49.903 0.737 -6.130 1.00 73.62 113 PHE A N 1
ATOM 914 C CA . PHE A 1 113 ? -49.933 -0.724 -6.268 1.00 73.62 113 PHE A CA 1
ATOM 915 C C . PHE A 1 113 ? -49.927 -1.456 -4.917 1.00 73.62 113 PHE A C 1
ATOM 917 O O . PHE A 1 113 ? -50.650 -2.444 -4.757 1.00 73.62 113 PHE A O 1
ATOM 924 N N . SER A 1 114 ? -49.166 -0.973 -3.928 1.00 78.06 114 SER A N 1
ATOM 925 C CA . SER A 1 114 ? -49.134 -1.595 -2.597 1.00 78.06 114 SER A CA 1
ATOM 926 C C . SER A 1 114 ? -50.466 -1.449 -1.852 1.00 78.06 114 SER A C 1
ATOM 928 O O . SER A 1 114 ? -50.932 -2.414 -1.241 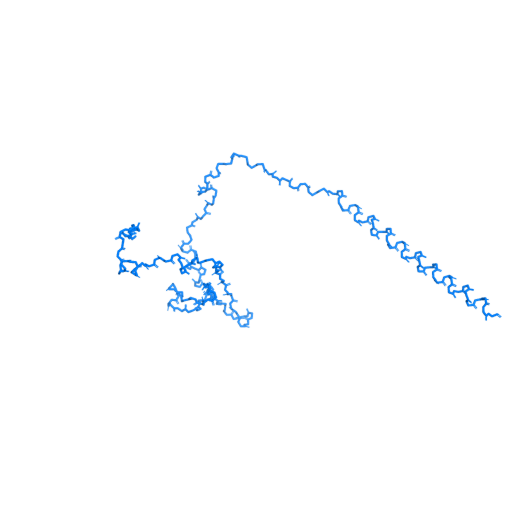1.00 78.06 114 SER A O 1
ATOM 930 N N . ALA A 1 115 ? -51.134 -0.297 -1.967 1.00 83.06 115 ALA A N 1
ATOM 931 C CA . ALA A 1 115 ? -52.449 -0.075 -1.370 1.00 83.06 115 ALA A CA 1
ATOM 932 C C . ALA A 1 115 ? -53.521 -1.015 -1.955 1.00 83.06 115 ALA A C 1
ATOM 934 O O . ALA A 1 115 ? -54.268 -1.639 -1.199 1.00 83.06 115 ALA A O 1
ATOM 935 N N . PHE A 1 116 ? -53.562 -1.193 -3.282 1.00 84.00 116 PHE A N 1
ATOM 936 C CA . PHE A 1 116 ? -54.517 -2.109 -3.919 1.00 84.00 116 PHE A CA 1
ATOM 937 C C . PHE A 1 116 ? -54.293 -3.575 -3.524 1.00 84.00 116 PHE A C 1
ATOM 939 O O . PHE A 1 116 ? -55.264 -4.297 -3.288 1.00 84.00 116 PHE A O 1
ATOM 946 N N . MET A 1 117 ? -53.036 -4.011 -3.387 1.00 85.50 117 MET A N 1
ATOM 947 C CA . MET A 1 117 ? -52.722 -5.370 -2.930 1.00 85.50 117 MET A CA 1
ATOM 948 C C . MET A 1 117 ? -53.199 -5.625 -1.497 1.00 85.50 117 MET A C 1
ATOM 950 O O . MET A 1 117 ? -53.804 -6.662 -1.226 1.00 85.50 117 MET A O 1
ATOM 954 N N . LEU A 1 118 ? -52.993 -4.672 -0.583 1.00 91.56 118 LEU A N 1
ATOM 955 C CA . LEU A 1 118 ? -53.445 -4.802 0.805 1.00 91.56 118 LEU A CA 1
ATOM 956 C C . LEU A 1 118 ? -54.976 -4.846 0.915 1.00 91.56 118 LEU A C 1
ATOM 958 O O . LEU A 1 118 ? -55.515 -5.673 1.653 1.00 91.56 118 LEU A O 1
ATOM 962 N N . VAL A 1 119 ? -55.683 -4.018 0.139 1.00 91.81 119 VAL A N 1
ATOM 963 C CA . VAL A 1 119 ? -57.153 -4.048 0.077 1.00 91.81 119 VAL A CA 1
ATOM 964 C C . VAL A 1 119 ? -57.649 -5.385 -0.482 1.00 91.81 119 VAL A C 1
ATOM 966 O O . VAL A 1 119 ? -58.552 -5.988 0.097 1.00 91.81 119 VAL A O 1
ATOM 969 N N . GLY A 1 120 ? -57.031 -5.900 -1.550 1.00 89.50 120 GLY A N 1
ATOM 970 C CA . GLY A 1 120 ? -57.379 -7.202 -2.124 1.00 89.50 120 GLY A CA 1
ATOM 971 C C . GLY A 1 120 ? -57.221 -8.357 -1.128 1.00 89.50 120 GLY A C 1
ATOM 972 O O . GLY A 1 120 ? -58.111 -9.201 -1.004 1.00 89.50 120 GLY A O 1
ATOM 973 N N . ILE A 1 121 ? -56.130 -8.362 -0.356 1.00 90.62 121 ILE A N 1
ATOM 974 C CA . ILE A 1 121 ? -55.890 -9.364 0.692 1.00 90.62 121 ILE A CA 1
ATOM 975 C C . ILE A 1 121 ? -56.952 -9.269 1.796 1.00 90.62 121 ILE A C 1
ATOM 977 O O . ILE A 1 121 ? -57.498 -10.295 2.203 1.00 90.62 121 ILE A O 1
ATOM 981 N N . LEU A 1 122 ? -57.297 -8.061 2.254 1.00 91.56 122 LEU A N 1
ATOM 982 C CA . LEU A 1 122 ? -58.334 -7.865 3.274 1.00 91.56 122 LEU A CA 1
ATOM 983 C C . LEU A 1 122 ? -59.704 -8.366 2.805 1.00 91.56 122 LEU A C 1
ATOM 985 O O . LEU A 1 122 ? -60.381 -9.074 3.553 1.00 91.56 122 LEU A O 1
ATOM 989 N N . VAL A 1 123 ? -60.092 -8.072 1.561 1.00 92.12 123 VAL A N 1
ATOM 990 C CA . VAL A 1 123 ? -61.354 -8.558 0.982 1.00 92.12 123 VAL A CA 1
ATOM 991 C C . VAL A 1 123 ? -61.374 -10.087 0.915 1.00 92.12 123 VAL A C 1
ATOM 993 O O . VAL A 1 123 ? -62.364 -10.697 1.316 1.00 92.12 123 VA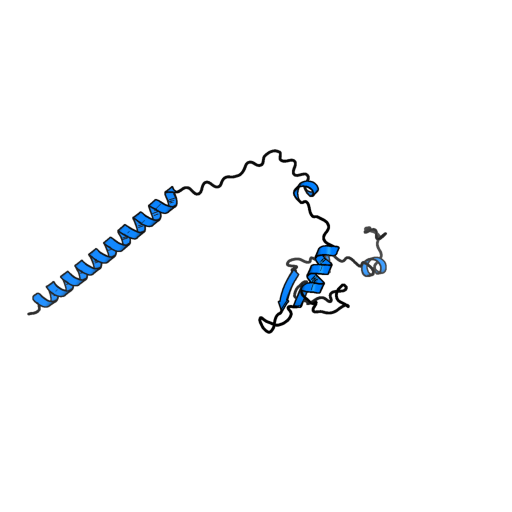L A O 1
ATOM 996 N N . LEU A 1 124 ? -60.280 -10.727 0.489 1.00 87.38 124 LEU A N 1
ATOM 997 C CA . LEU A 1 124 ? -60.173 -12.191 0.465 1.00 87.38 124 LEU A CA 1
ATOM 998 C C . LEU A 1 124 ? -60.243 -12.807 1.868 1.00 87.38 124 LEU A C 1
ATOM 1000 O O . LEU A 1 124 ? -60.899 -13.834 2.056 1.00 87.38 124 LEU A O 1
ATOM 1004 N N . CYS A 1 125 ? -59.602 -12.185 2.858 1.00 86.94 125 CYS A N 1
ATOM 1005 C CA . CYS A 1 125 ? -59.656 -12.622 4.252 1.00 86.94 125 CYS A CA 1
ATOM 1006 C C . CYS A 1 125 ? -61.077 -12.525 4.820 1.00 86.94 125 CYS A C 1
ATOM 1008 O O . CYS A 1 125 ? -61.561 -13.490 5.415 1.00 86.94 125 CYS A O 1
ATOM 1010 N N . LEU A 1 126 ? -61.774 -11.410 4.585 1.00 87.94 126 LEU A N 1
ATOM 1011 C CA . LEU A 1 126 ? -63.162 -11.219 5.012 1.00 87.94 126 LEU A CA 1
ATOM 1012 C C . LEU A 1 126 ? -64.119 -12.170 4.289 1.00 87.94 126 LEU A C 1
ATOM 1014 O O . LEU A 1 126 ? -65.009 -12.746 4.914 1.00 87.94 126 LEU A O 1
ATOM 1018 N N . TRP A 1 127 ? -63.914 -12.398 2.991 1.00 84.12 127 TRP A N 1
ATOM 1019 C CA . TRP A 1 127 ? -64.713 -13.348 2.223 1.00 84.12 127 TRP A CA 1
ATOM 1020 C C . TRP A 1 127 ? -64.516 -14.782 2.723 1.00 84.12 127 TRP A C 1
ATOM 1022 O O . TRP A 1 127 ? -65.496 -15.490 2.949 1.00 84.12 127 TRP A O 1
ATOM 1032 N N . ARG A 1 128 ? -63.272 -15.196 3.005 1.00 84.50 128 ARG A N 1
ATOM 1033 C CA . ARG A 1 128 ? -62.975 -16.497 3.628 1.00 84.50 128 ARG A CA 1
ATOM 1034 C C . ARG A 1 128 ? -63.578 -16.632 5.025 1.00 84.50 128 ARG A C 1
ATOM 1036 O O . ARG A 1 128 ? -64.097 -17.700 5.345 1.00 84.50 128 ARG A O 1
ATOM 1043 N N . ALA A 1 129 ? -63.519 -15.585 5.847 1.00 84.56 129 ALA A N 1
ATOM 1044 C CA . ALA A 1 129 ? -64.125 -15.584 7.178 1.00 84.56 129 ALA A CA 1
ATOM 1045 C C . ALA A 1 129 ? -65.650 -15.754 7.087 1.00 84.56 129 ALA A C 1
ATOM 1047 O O . ALA A 1 129 ? -66.206 -16.660 7.704 1.00 84.56 129 ALA A O 1
ATOM 1048 N N . ARG A 1 130 ? -66.306 -14.976 6.218 1.00 83.00 130 ARG A N 1
ATOM 1049 C CA . ARG A 1 130 ? -67.754 -15.049 5.982 1.00 83.00 130 ARG A CA 1
ATOM 1050 C C . ARG A 1 130 ? -68.188 -16.381 5.366 1.00 83.00 130 ARG A C 1
ATOM 1052 O O . ARG A 1 130 ? -69.237 -16.904 5.727 1.00 83.00 130 ARG A O 1
ATOM 1059 N N . PHE A 1 131 ? -67.390 -16.953 4.464 1.00 75.56 131 PHE A N 1
ATOM 1060 C CA . PHE A 1 131 ? -67.644 -18.285 3.910 1.00 75.56 131 PHE A CA 1
ATOM 1061 C C . PHE A 1 131 ? -67.558 -19.361 4.999 1.00 75.56 131 PHE A C 1
ATOM 1063 O O . PHE A 1 131 ? -68.440 -20.210 5.089 1.00 75.56 131 PHE A O 1
ATOM 1070 N N . ARG A 1 132 ? -66.549 -19.284 5.878 1.00 74.00 132 ARG A N 1
ATOM 1071 C CA . ARG A 1 132 ? -66.377 -20.205 7.012 1.00 74.00 132 ARG A CA 1
ATOM 1072 C C . ARG A 1 132 ? -67.510 -20.104 8.038 1.00 74.00 132 ARG A C 1
ATOM 1074 O O . ARG A 1 132 ? -67.876 -21.111 8.630 1.00 74.00 132 ARG A O 1
ATOM 1081 N N . GLU A 1 133 ? -68.053 -18.916 8.283 1.00 73.19 133 GLU A N 1
ATOM 1082 C CA . GLU A 1 133 ? -69.239 -18.770 9.137 1.00 73.19 133 GLU A CA 1
ATOM 1083 C C . GLU A 1 133 ? -70.477 -19.383 8.482 1.00 73.19 133 GLU A C 1
ATOM 1085 O O . GLU A 1 133 ? -71.195 -20.147 9.122 1.00 73.19 133 GLU A O 1
ATOM 1090 N N . ARG A 1 134 ? -70.680 -19.129 7.184 1.00 68.75 134 ARG A N 1
ATOM 1091 C CA . ARG A 1 134 ? -71.836 -19.641 6.443 1.00 68.75 134 ARG A CA 1
ATOM 1092 C C . ARG A 1 134 ? -71.836 -21.175 6.323 1.00 68.75 134 ARG A C 1
ATOM 1094 O O . ARG A 1 134 ? -72.905 -21.777 6.325 1.00 68.75 134 ARG A O 1
ATOM 1101 N N . THR A 1 135 ? -70.670 -21.826 6.264 1.00 65.50 135 THR A N 1
ATOM 1102 C CA . THR A 1 135 ? -70.585 -23.299 6.302 1.00 65.50 135 THR A CA 1
ATOM 1103 C C . THR A 1 135 ? -70.883 -23.877 7.684 1.00 65.50 135 THR A C 1
ATOM 1105 O O . THR A 1 135 ? -71.491 -24.938 7.767 1.00 65.50 135 THR A O 1
ATOM 1108 N N . LYS A 1 136 ? -70.522 -23.181 8.771 1.00 68.81 136 LYS A N 1
ATOM 1109 C CA . LYS A 1 136 ? -70.869 -23.601 10.139 1.00 68.81 136 LYS A CA 1
ATOM 1110 C C . LYS A 1 136 ? -72.372 -23.512 10.413 1.00 68.81 136 LYS A C 1
ATOM 1112 O O . LYS A 1 136 ? -72.895 -24.369 11.110 1.00 68.81 136 LYS A O 1
ATOM 1117 N N . THR A 1 137 ? -73.066 -22.522 9.849 1.00 62.75 137 THR A N 1
ATOM 1118 C CA . THR A 1 137 ? -74.524 -22.371 10.010 1.00 62.75 137 THR A CA 1
ATOM 1119 C C . THR A 1 137 ? -75.353 -23.350 9.176 1.00 62.75 137 THR A C 1
ATOM 1121 O O . THR A 1 137 ? -76.520 -23.536 9.478 1.00 62.75 137 THR A O 1
ATOM 1124 N N . LEU A 1 138 ? -74.786 -23.950 8.121 1.00 57.81 138 LEU A N 1
ATOM 1125 C CA . LEU A 1 138 ? -75.461 -24.953 7.275 1.00 57.81 138 LEU A CA 1
ATOM 1126 C C . LEU A 1 138 ? -75.274 -26.398 7.774 1.00 57.81 138 LEU A C 1
ATOM 1128 O O . LEU A 1 138 ? -75.904 -27.306 7.243 1.00 57.81 138 LEU A O 1
ATOM 1132 N N . ALA A 1 139 ? -74.382 -26.615 8.744 1.00 56.34 139 ALA A N 1
ATOM 1133 C CA . ALA A 1 139 ? -74.078 -27.924 9.329 1.00 56.34 139 ALA A CA 1
ATOM 1134 C C . ALA A 1 139 ? -74.746 -28.152 10.704 1.00 56.34 139 ALA A C 1
ATOM 1136 O O . ALA A 1 139 ? -74.432 -29.138 11.369 1.00 56.34 139 ALA A O 1
ATOM 1137 N N . SER A 1 140 ? -75.633 -27.242 11.125 1.00 49.81 140 SER A N 1
ATOM 1138 C CA . SER A 1 140 ? -76.523 -27.359 12.290 1.00 49.81 140 SER A CA 1
ATOM 1139 C C . SER A 1 140 ? -77.968 -27.412 11.824 1.00 49.81 140 SER A C 1
ATOM 1141 O O . SER A 1 140 ? -78.765 -27.992 12.589 1.00 49.81 140 SER A O 1
#

pLDDT: mean 81.82, std 15.02, range [45.5, 97.5]

Foldseek 3Di:
DPLDDDPPDDPVSVVPDPDDCCQQPNVVWDKDWDWDDPDPPDFIKIWIDTRNHTFQDVQQVRHRIHTPVSVVVVCVVPDDPPPVCVVVVPPCPDPPVPPPPPPPVVVVVVVVVVVVVVVVVVVVVVVVVVVVVVVVVVVD

Secondary structure (DSSP, 8-state):
------TT--HHHHHT-S--HHHHS-TT--EEEEEE-SSTTSPPEEEEEETTEE--BGGGTTBSEEEHHHHHHHHHHH-----HHHHTT---S----------THHHHHHHHHHHHHHHHHHHHHHHHHHHHHHHHHT--

Organism: NCBI:txid70186

Radius of gyration: 32.69 Å; chains: 1; bounding box: 98×50×50 Å